Protein AF-A0A0L8LEK7-F1 (afdb_monomer_lite)

InterPro domains:
  IPR025164 Toastrack DUF4097 [PF13349] (10-94)

Secondary structure (DSSP, 8-state):
-EEEEEEEEEEEEEEEEESEEEEEEEEEEEEEEEES-EEEEEE-S-EEEEEEES-EEEEEE-SS-EEEEEEES-EEEEEPTT---------SS--

Structure (mmCIF, N/CA/C/O backbone):
data_AF-A0A0L8LEK7-F1
#
_entry.id   AF-A0A0L8LEK7-F1
#
loop_
_atom_site.group_PDB
_atom_site.id
_atom_site.type_symbol
_atom_site.label_atom_id
_atom_site.label_alt_id
_atom_site.label_comp_id
_atom_site.label_asym_id
_atom_site.label_entity_id
_atom_site.label_seq_id
_atom_site.pdbx_PDB_ins_code
_atom_site.Cartn_x
_atom_site.Cartn_y
_atom_site.Cartn_z
_atom_site.occupancy
_atom_site.B_iso_or_equiv
_atom_site.auth_seq_id
_atom_site.auth_comp_id
_atom_site.auth_asym_id
_atom_site.auth_atom_id
_atom_site.pdb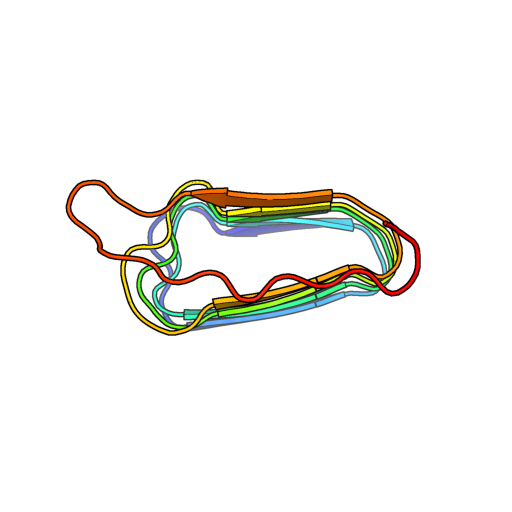x_PDB_model_num
ATOM 1 N N . GLY A 1 1 ? 12.451 10.765 -1.303 1.00 70.94 1 GLY A N 1
ATOM 2 C CA . GLY A 1 1 ? 11.733 11.523 -0.254 1.00 70.94 1 GLY A CA 1
ATOM 3 C C . GLY A 1 1 ? 10.994 10.549 0.640 1.00 70.94 1 GLY A C 1
ATOM 4 O O . GLY A 1 1 ? 11.115 9.355 0.413 1.00 70.94 1 GLY A O 1
ATOM 5 N N . GLU A 1 2 ? 10.249 11.014 1.637 1.00 89.69 2 GLU A N 1
ATOM 6 C CA . GLU A 1 2 ? 9.332 10.161 2.410 1.00 89.69 2 GLU A CA 1
ATOM 7 C C . GLU A 1 2 ? 7.914 10.706 2.238 1.00 89.69 2 GLU A C 1
ATOM 9 O O . GLU A 1 2 ? 7.693 11.908 2.379 1.00 89.69 2 GLU A O 1
ATOM 14 N N . PHE A 1 3 ? 6.967 9.828 1.913 1.00 94.44 3 PHE A N 1
ATOM 15 C CA . PHE A 1 3 ? 5.543 10.123 1.993 1.00 94.44 3 PHE A CA 1
ATOM 16 C C . PHE A 1 3 ? 4.979 9.458 3.245 1.00 94.44 3 PHE A C 1
ATOM 18 O O . PHE A 1 3 ? 5.159 8.253 3.449 1.00 94.44 3 PHE A O 1
ATOM 25 N N . ARG A 1 4 ? 4.278 10.233 4.075 1.00 97.19 4 ARG A N 1
ATOM 26 C CA . ARG A 1 4 ? 3.656 9.727 5.297 1.00 97.19 4 ARG A CA 1
ATOM 27 C C . ARG A 1 4 ? 2.191 10.136 5.387 1.00 97.19 4 ARG A C 1
ATOM 29 O O . ARG A 1 4 ? 1.880 11.318 5.488 1.00 97.19 4 ARG A O 1
ATOM 36 N N . GLY A 1 5 ? 1.311 9.142 5.393 1.00 95.94 5 GLY A N 1
ATOM 37 C CA . GLY A 1 5 ? -0.111 9.277 5.678 1.00 95.94 5 GLY A CA 1
ATOM 38 C C . GLY A 1 5 ? -0.405 8.885 7.124 1.00 95.94 5 GLY A C 1
ATOM 39 O O . GLY A 1 5 ? -0.213 7.728 7.489 1.00 95.94 5 GLY A O 1
ATOM 40 N N . VAL A 1 6 ? -0.847 9.838 7.945 1.00 97.25 6 VAL A N 1
ATOM 41 C CA . VAL A 1 6 ? -1.124 9.620 9.376 1.00 97.25 6 VAL A CA 1
ATOM 42 C C . VAL A 1 6 ? -2.628 9.578 9.625 1.00 97.25 6 VAL A C 1
ATOM 44 O O . VAL A 1 6 ? -3.372 10.405 9.097 1.00 97.25 6 VAL A O 1
ATOM 47 N N . GLY A 1 7 ? -3.063 8.648 10.474 1.00 97.38 7 GLY A N 1
ATOM 48 C CA . GLY A 1 7 ? -4.470 8.456 10.815 1.00 97.38 7 GLY A CA 1
ATOM 49 C C . GLY A 1 7 ? -5.258 7.673 9.763 1.00 97.38 7 GLY A C 1
ATOM 50 O O . GLY A 1 7 ? -4.702 6.891 8.994 1.00 97.38 7 GLY A O 1
ATOM 51 N N . ARG A 1 8 ? -6.584 7.856 9.771 1.00 96.75 8 ARG A N 1
ATOM 52 C CA . ARG A 1 8 ? -7.502 7.144 8.874 1.00 96.75 8 ARG A CA 1
ATOM 53 C C . ARG A 1 8 ? -7.704 7.922 7.592 1.00 96.75 8 ARG A C 1
ATOM 55 O O . ARG A 1 8 ? -8.347 8.970 7.599 1.00 96.75 8 ARG A O 1
ATOM 62 N N . LEU A 1 9 ? -7.174 7.386 6.506 1.00 97.25 9 LEU A N 1
ATOM 63 C CA . LEU A 1 9 ? -7.337 7.945 5.177 1.00 97.25 9 LEU A CA 1
ATOM 64 C C . LEU A 1 9 ? -8.465 7.223 4.439 1.00 97.25 9 LEU A C 1
ATOM 66 O O . LEU A 1 9 ? -8.774 6.062 4.714 1.00 97.25 9 LEU A O 1
ATOM 70 N N . GLY A 1 10 ? -9.093 7.938 3.507 1.00 97.69 10 GLY A N 1
ATOM 71 C CA . GLY A 1 10 ? -10.040 7.354 2.563 1.00 97.69 10 GLY A CA 1
ATOM 72 C C . GLY A 1 10 ? -9.304 6.573 1.477 1.00 97.69 10 GLY A C 1
ATOM 73 O O . GLY A 1 10 ? -8.415 5.768 1.761 1.00 97.69 10 GLY A O 1
ATOM 74 N N . ASP A 1 11 ? -9.660 6.842 0.229 1.00 97.75 11 ASP A N 1
ATOM 75 C CA . ASP A 1 11 ? -8.978 6.260 -0.919 1.00 97.75 11 ASP A CA 1
ATOM 76 C C . ASP A 1 11 ? -7.675 7.014 -1.174 1.00 97.75 11 ASP A C 1
ATOM 78 O O . ASP A 1 11 ? -7.658 8.237 -1.332 1.00 97.75 11 ASP A O 1
ATOM 82 N N . LEU A 1 12 ? -6.570 6.278 -1.198 1.00 96.94 12 LEU A N 1
ATOM 83 C CA . LEU A 1 12 ? -5.241 6.847 -1.333 1.00 96.94 12 LEU A CA 1
ATOM 84 C C . LEU A 1 12 ? -4.609 6.414 -2.655 1.00 96.94 12 LEU A C 1
ATOM 86 O O . LEU A 1 12 ? -4.481 5.223 -2.922 1.00 96.94 12 LEU A O 1
ATOM 90 N N . THR A 1 13 ? -4.186 7.385 -3.466 1.00 97.62 13 THR A N 1
ATOM 91 C CA . THR A 1 13 ? -3.375 7.150 -4.669 1.00 97.62 13 THR A CA 1
ATOM 92 C C . THR A 1 13 ? -2.045 7.879 -4.537 1.00 97.62 13 THR A C 1
ATOM 94 O O . THR A 1 13 ? -2.029 9.064 -4.205 1.00 97.62 13 THR A O 1
ATOM 97 N N . PHE A 1 14 ? -0.938 7.186 -4.786 1.00 96.50 14 PHE A N 1
ATOM 98 C CA . PHE A 1 14 ? 0.394 7.785 -4.770 1.00 96.50 14 PHE A CA 1
ATOM 99 C C . PHE A 1 14 ? 1.318 7.104 -5.780 1.00 96.50 14 PHE A C 1
ATOM 101 O O . PHE A 1 14 ? 1.369 5.877 -5.864 1.00 96.50 14 PHE A O 1
ATOM 108 N N . GLU A 1 15 ? 2.087 7.918 -6.500 1.00 96.88 15 GLU A N 1
ATOM 109 C CA . GLU A 1 15 ? 3.104 7.477 -7.448 1.00 96.88 15 GLU A CA 1
ATOM 110 C C . GLU A 1 15 ? 4.416 8.207 -7.157 1.00 96.88 15 GLU A C 1
ATOM 112 O O . GLU A 1 15 ? 4.433 9.423 -6.948 1.00 96.88 15 GLU A O 1
ATOM 117 N N . GLY A 1 16 ? 5.526 7.474 -7.144 1.00 94.62 16 GLY A N 1
ATOM 118 C CA . GLY A 1 16 ? 6.839 8.055 -6.898 1.00 94.62 16 GLY A CA 1
ATOM 119 C C . GLY A 1 16 ? 7.972 7.252 -7.522 1.00 94.62 16 GLY A C 1
ATOM 120 O O . GLY A 1 16 ? 7.880 6.048 -7.728 1.00 94.62 16 GLY A O 1
ATOM 121 N N . ALA A 1 17 ? 9.081 7.923 -7.818 1.00 94.50 17 ALA A N 1
ATOM 122 C CA . ALA A 1 17 ? 10.265 7.248 -8.338 1.00 94.50 17 ALA A CA 1
ATOM 123 C C . ALA A 1 17 ? 11.115 6.650 -7.204 1.00 94.50 17 ALA A C 1
ATOM 125 O O . ALA A 1 17 ? 11.468 5.477 -7.259 1.00 94.50 17 ALA A O 1
ATOM 126 N N . GLN A 1 18 ? 11.392 7.414 -6.142 1.00 93.50 18 GLN A N 1
ATOM 127 C CA . GLN A 1 18 ? 12.202 6.930 -5.028 1.00 93.50 18 GLN A CA 1
ATOM 128 C C . GLN A 1 18 ? 11.762 7.450 -3.661 1.00 93.50 18 GLN A C 1
ATOM 130 O O . GLN A 1 18 ? 11.509 8.649 -3.474 1.00 93.50 18 GLN A O 1
ATOM 135 N N . GLY A 1 19 ? 11.772 6.565 -2.669 1.00 92.94 19 GLY A N 1
ATOM 136 C CA . GLY A 1 19 ? 11.457 6.922 -1.292 1.00 92.94 19 GLY A CA 1
ATOM 137 C C . GLY A 1 19 ? 10.692 5.853 -0.538 1.00 92.94 19 GLY A C 1
ATOM 138 O O . GLY A 1 19 ? 10.401 4.797 -1.079 1.00 92.94 19 GLY A O 1
ATOM 139 N N . SER A 1 20 ? 10.345 6.156 0.709 1.00 94.88 2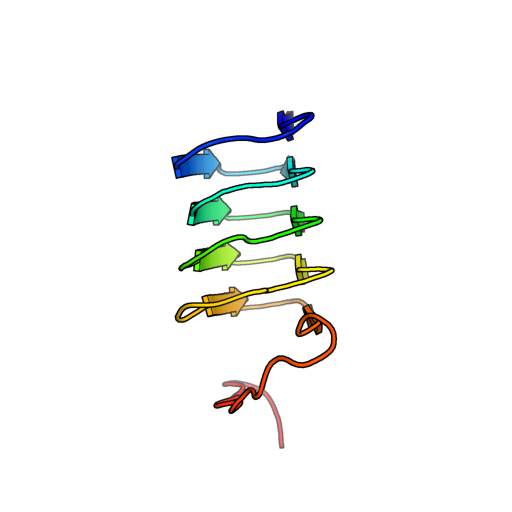0 SER A N 1
ATOM 140 C CA . SER A 1 20 ? 9.462 5.306 1.507 1.00 94.88 20 SER A CA 1
ATOM 141 C C . SER A 1 20 ? 8.054 5.885 1.573 1.00 94.88 20 SER A C 1
ATOM 143 O O . SER A 1 20 ? 7.886 7.094 1.764 1.00 94.88 20 SER A O 1
ATOM 145 N N . VAL A 1 21 ? 7.053 5.015 1.487 1.00 97.75 21 VAL A N 1
ATOM 146 C CA . VAL A 1 21 ? 5.636 5.334 1.691 1.00 97.75 21 VAL A CA 1
ATOM 147 C C . VAL A 1 21 ? 5.184 4.651 2.972 1.00 97.75 21 VAL A C 1
ATOM 149 O O . VAL A 1 21 ? 5.255 3.430 3.087 1.00 97.75 21 VAL A O 1
ATOM 152 N N . LYS A 1 22 ? 4.720 5.430 3.947 1.00 98.12 22 LYS A N 1
ATOM 153 C CA . LYS A 1 22 ? 4.180 4.913 5.210 1.00 98.12 22 LYS A CA 1
ATOM 154 C C . LYS A 1 22 ? 2.769 5.428 5.410 1.00 98.12 22 LYS A C 1
ATOM 156 O O . LYS A 1 22 ? 2.562 6.637 5.431 1.00 98.12 22 LYS A O 1
ATOM 161 N N . VAL A 1 23 ? 1.812 4.527 5.569 1.00 98.12 23 VAL A N 1
ATOM 162 C CA . VAL A 1 23 ? 0.401 4.864 5.769 1.00 98.12 23 VAL A CA 1
ATOM 163 C C . VAL A 1 23 ? -0.113 4.136 7.000 1.00 98.12 23 VAL A C 1
ATOM 165 O O . VAL A 1 23 ? 0.018 2.918 7.082 1.00 98.12 23 VAL A O 1
ATOM 168 N N . ASP A 1 24 ? -0.702 4.859 7.949 1.00 98.38 24 ASP A N 1
ATOM 169 C CA . ASP A 1 24 ? -1.279 4.242 9.146 1.00 98.38 24 ASP A CA 1
ATOM 170 C C . ASP A 1 24 ? -2.514 3.400 8.783 1.00 98.38 24 ASP A C 1
ATOM 172 O O . ASP A 1 24 ? -2.540 2.196 9.035 1.00 98.38 24 ASP A O 1
ATOM 176 N N . GLU A 1 25 ? -3.524 4.011 8.154 1.00 98.31 25 GLU A N 1
ATOM 177 C CA . GLU A 1 25 ? -4.757 3.340 7.735 1.00 98.31 25 GLU A CA 1
ATOM 178 C C . GLU A 1 25 ? -5.309 3.948 6.434 1.00 98.31 25 GLU A C 1
ATOM 180 O O . GLU A 1 25 ? -5.337 5.169 6.277 1.00 98.31 25 GLU A O 1
ATOM 185 N N . ALA A 1 26 ? -5.774 3.101 5.511 1.00 98.44 26 ALA A N 1
ATOM 186 C CA . ALA A 1 26 ? -6.437 3.518 4.273 1.00 98.44 26 ALA A CA 1
ATOM 187 C C . ALA A 1 26 ? -7.688 2.674 4.000 1.00 98.44 26 ALA A C 1
ATOM 189 O O . ALA A 1 26 ? -7.679 1.457 4.205 1.00 98.44 26 ALA A O 1
ATOM 190 N N . ALA A 1 27 ? -8.755 3.303 3.502 1.00 98.12 27 ALA A N 1
ATOM 191 C CA . ALA A 1 27 ? -9.963 2.596 3.075 1.00 98.12 27 ALA A CA 1
ATOM 192 C C . ALA A 1 27 ? -9.719 1.779 1.794 1.00 98.12 27 ALA A C 1
ATOM 194 O O . ALA A 1 27 ? -10.179 0.642 1.699 1.00 98.12 27 ALA A O 1
ATOM 195 N N . ALA A 1 28 ? -8.947 2.335 0.860 1.00 98.31 28 ALA A N 1
ATOM 196 C CA . ALA A 1 28 ? -8.391 1.664 -0.310 1.00 98.31 28 ALA A CA 1
ATOM 197 C C . ALA A 1 28 ? -7.047 2.310 -0.676 1.00 98.31 28 ALA A C 1
ATOM 199 O O . ALA A 1 28 ? -6.814 3.481 -0.366 1.00 98.31 28 ALA A O 1
ATOM 200 N N . ALA A 1 29 ? -6.158 1.566 -1.335 1.00 98.19 29 ALA A N 1
ATOM 201 C CA . ALA A 1 29 ? -4.829 2.070 -1.681 1.00 98.19 29 ALA A CA 1
ATOM 202 C C . ALA A 1 29 ? -4.408 1.676 -3.101 1.00 98.19 29 ALA A C 1
ATOM 204 O O . ALA A 1 29 ? -4.422 0.498 -3.446 1.00 98.19 29 ALA A O 1
ATOM 205 N N . ARG A 1 30 ? -3.968 2.654 -3.895 1.00 98.38 30 ARG A N 1
ATOM 206 C CA . ARG A 1 30 ? -3.236 2.453 -5.147 1.00 98.38 30 ARG A CA 1
ATOM 207 C C . ARG A 1 30 ? -1.869 3.115 -5.034 1.00 98.38 30 ARG A C 1
ATOM 209 O O . ARG A 1 30 ? -1.770 4.339 -5.009 1.00 98.38 30 ARG A O 1
ATOM 216 N N . LEU A 1 31 ? -0.819 2.314 -4.926 1.00 98.00 31 LEU A N 1
ATOM 217 C CA . LEU A 1 31 ? 0.530 2.797 -4.645 1.00 98.00 31 LEU A CA 1
ATOM 218 C C . LEU A 1 31 ? 1.518 2.258 -5.674 1.00 98.00 31 LEU A C 1
ATOM 220 O O . LEU A 1 31 ? 1.567 1.051 -5.902 1.00 98.00 31 LEU A O 1
ATOM 224 N N . ASN A 1 32 ? 2.329 3.138 -6.255 1.00 97.88 32 ASN A N 1
ATOM 225 C CA . ASN A 1 32 ? 3.366 2.756 -7.207 1.00 97.88 32 ASN A CA 1
ATOM 226 C C . ASN A 1 32 ? 4.706 3.418 -6.861 1.00 97.88 32 ASN A C 1
ATOM 228 O O . ASN A 1 32 ? 4.785 4.645 -6.743 1.00 97.88 32 ASN A O 1
ATOM 232 N N . LEU A 1 33 ? 5.755 2.609 -6.714 1.00 96.88 33 LEU A N 1
ATOM 233 C CA . LEU A 1 33 ? 7.132 3.067 -6.552 1.00 96.88 33 LEU A CA 1
ATOM 234 C C . LEU A 1 33 ? 8.082 2.363 -7.523 1.00 96.88 33 LEU A C 1
ATOM 236 O O . LEU A 1 33 ? 8.003 1.154 -7.726 1.00 96.88 33 LEU A O 1
ATOM 240 N N . LEU A 1 34 ? 9.066 3.092 -8.054 1.00 97.00 34 LEU A N 1
ATOM 241 C CA . LEU A 1 34 ? 10.189 2.437 -8.738 1.00 97.00 34 LEU A CA 1
ATOM 242 C C . LEU A 1 34 ? 11.176 1.860 -7.714 1.00 97.00 34 LEU A C 1
ATOM 244 O O . LEU A 1 34 ? 11.541 0.692 -7.795 1.00 97.00 34 LEU A O 1
ATOM 248 N N . ALA A 1 35 ? 11.591 2.650 -6.723 1.00 96.50 35 ALA A N 1
ATOM 249 C CA . ALA A 1 35 ? 12.560 2.211 -5.724 1.00 96.50 35 ALA A CA 1
ATOM 250 C C . ALA A 1 35 ? 12.219 2.671 -4.298 1.00 96.50 35 ALA A C 1
ATOM 252 O O . ALA A 1 35 ? 12.093 3.865 -4.023 1.00 96.50 35 ALA A O 1
ATOM 253 N N . GLY A 1 36 ? 12.181 1.724 -3.369 1.00 96.88 36 GLY A N 1
ATOM 254 C CA . GLY A 1 36 ? 11.965 1.956 -1.943 1.00 96.88 36 GLY A CA 1
ATOM 255 C C . GLY A 1 36 ? 10.733 1.242 -1.404 1.00 96.88 36 GLY A C 1
ATOM 256 O O . GLY A 1 36 ? 10.036 0.540 -2.129 1.00 96.88 36 GLY A O 1
ATOM 257 N N . ASP A 1 37 ? 10.496 1.411 -0.107 1.00 97.81 37 ASP A N 1
ATOM 258 C CA . ASP A 1 37 ? 9.602 0.523 0.630 1.00 97.81 37 ASP A CA 1
ATOM 259 C C . ASP A 1 37 ? 8.221 1.132 0.856 1.00 97.81 37 ASP A C 1
ATOM 261 O O . ASP A 1 37 ?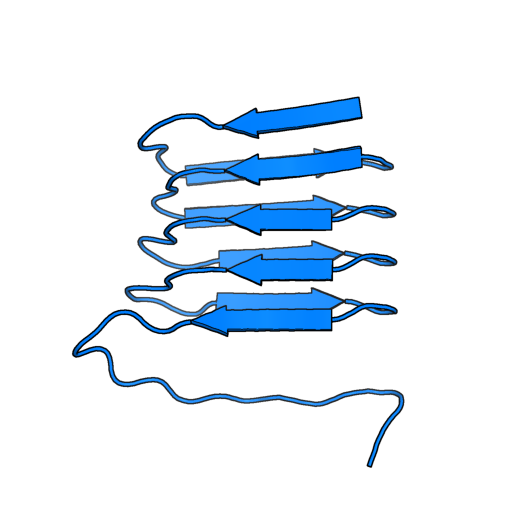 8.068 2.334 1.108 1.00 97.81 37 ASP A O 1
ATOM 265 N N . ILE A 1 38 ? 7.208 0.269 0.849 1.00 98.44 38 ILE A N 1
ATOM 266 C CA . ILE A 1 38 ? 5.824 0.633 1.139 1.00 98.44 38 ILE A CA 1
ATOM 267 C C . ILE A 1 38 ? 5.362 -0.107 2.387 1.00 98.44 38 ILE A C 1
ATOM 269 O O . ILE A 1 38 ? 5.389 -1.333 2.450 1.00 98.44 38 ILE A O 1
ATOM 273 N N . THR A 1 39 ? 4.894 0.637 3.386 1.00 98.50 39 THR A N 1
ATOM 274 C CA . THR A 1 39 ? 4.258 0.079 4.583 1.00 98.50 39 THR A CA 1
ATOM 275 C C . THR A 1 39 ? 2.865 0.665 4.771 1.00 98.50 39 THR A C 1
ATOM 277 O O . THR A 1 39 ? 2.704 1.882 4.858 1.00 98.50 39 THR A O 1
ATOM 280 N N . VAL A 1 40 ? 1.868 -0.208 4.893 1.00 98.44 40 VAL A N 1
ATOM 281 C CA . VAL A 1 40 ? 0.499 0.144 5.280 1.00 98.44 40 VAL A CA 1
ATOM 282 C C . VAL A 1 40 ? 0.168 -0.577 6.583 1.00 98.44 40 VAL A C 1
ATOM 284 O O . VAL A 1 40 ? 0.266 -1.800 6.663 1.00 98.44 40 VAL A O 1
ATOM 287 N N . GLY A 1 41 ? -0.223 0.170 7.614 1.00 98.50 41 GLY A N 1
ATOM 288 C CA . GLY A 1 41 ? -0.656 -0.396 8.888 1.00 98.50 41 GLY A CA 1
ATOM 289 C C . GLY A 1 41 ? -1.948 -1.191 8.718 1.00 98.50 41 GLY A C 1
ATOM 290 O O . GLY A 1 41 ? -1.952 -2.411 8.856 1.00 98.50 41 GLY A O 1
ATOM 291 N N . ARG A 1 42 ? -3.042 -0.517 8.362 1.00 98.12 42 ARG A N 1
ATOM 292 C CA . ARG A 1 42 ? -4.336 -1.161 8.117 1.00 98.12 42 ARG A CA 1
ATOM 293 C C . ARG A 1 42 ? -4.899 -0.817 6.746 1.00 98.12 42 ARG A C 1
ATOM 295 O O . ARG A 1 42 ? -5.048 0.352 6.400 1.00 98.12 42 ARG A O 1
ATOM 302 N N . LEU A 1 43 ? -5.289 -1.846 6.004 1.00 98.25 43 LEU A N 1
ATOM 303 C CA . LEU A 1 43 ? -6.005 -1.712 4.745 1.00 98.25 43 LEU A CA 1
ATOM 304 C C . LEU A 1 43 ? -7.462 -2.175 4.913 1.00 98.25 43 LEU A C 1
ATOM 306 O O . LEU A 1 43 ? -7.764 -3.346 5.177 1.00 98.25 43 LEU A O 1
ATOM 310 N N . GLY A 1 44 ? -8.371 -1.208 4.806 1.00 97.50 44 GLY A N 1
ATOM 311 C CA . GLY A 1 44 ? -9.812 -1.332 5.031 1.00 97.50 44 GLY A CA 1
ATOM 312 C C . GLY A 1 44 ? -10.605 -1.937 3.867 1.00 97.50 44 GLY A C 1
ATOM 313 O O . GLY A 1 44 ? -11.822 -2.107 3.974 1.00 97.50 44 GLY A O 1
ATOM 314 N N . GLY A 1 45 ? -9.950 -2.211 2.744 1.00 97.06 45 GLY A N 1
ATOM 315 C CA . GLY A 1 45 ? -10.594 -2.502 1.470 1.00 97.06 45 GLY A CA 1
ATOM 316 C C . GLY A 1 45 ? -9.580 -2.903 0.398 1.00 97.06 45 GLY A C 1
ATOM 317 O O . GLY A 1 45 ? -8.494 -3.378 0.733 1.00 97.06 45 GLY A O 1
ATOM 318 N N . PRO A 1 46 ? -9.923 -2.758 -0.892 1.00 98.06 46 PRO A N 1
ATOM 319 C CA . PRO A 1 46 ? -9.053 -3.207 -1.968 1.00 98.06 46 PRO A CA 1
ATOM 320 C C . PRO A 1 46 ? -7.735 -2.426 -2.008 1.00 98.06 46 PRO A C 1
ATOM 322 O O . PRO A 1 46 ? -7.679 -1.235 -1.684 1.00 98.06 46 PRO A O 1
ATOM 325 N N . GLY A 1 47 ? -6.674 -3.103 -2.439 1.00 98.06 47 GLY A N 1
ATOM 326 C CA . GLY A 1 47 ? -5.347 -2.513 -2.575 1.00 98.06 47 GLY A CA 1
ATOM 327 C C . GLY A 1 47 ? -4.633 -2.990 -3.827 1.00 98.06 47 GLY A C 1
ATOM 328 O O . GLY A 1 47 ? -4.666 -4.174 -4.141 1.00 98.06 47 GLY A O 1
ATOM 329 N N . GLU A 1 48 ? -3.959 -2.077 -4.511 1.00 98.44 48 GLU A N 1
ATOM 330 C CA . GLU A 1 48 ? -3.055 -2.364 -5.619 1.00 98.44 48 GLU A CA 1
ATOM 331 C C . GLU A 1 48 ? -1.734 -1.644 -5.356 1.00 98.44 48 GLU A C 1
ATOM 333 O O . GLU A 1 48 ? -1.659 -0.416 -5.384 1.00 98.44 48 GLU A O 1
ATOM 338 N N . ILE A 1 49 ? -0.699 -2.407 -5.017 1.00 98.38 49 ILE A N 1
ATOM 339 C CA . ILE A 1 49 ? 0.574 -1.860 -4.551 1.00 98.38 49 ILE A CA 1
ATOM 340 C C . ILE A 1 49 ? 1.696 -2.510 -5.345 1.00 98.38 49 ILE A C 1
ATOM 342 O O . ILE A 1 49 ? 1.874 -3.728 -5.303 1.00 98.38 49 ILE A O 1
ATOM 346 N N . THR A 1 50 ? 2.448 -1.686 -6.069 1.00 98.06 50 THR A N 1
ATOM 347 C CA . THR A 1 50 ? 3.563 -2.128 -6.905 1.00 98.06 50 THR A CA 1
ATOM 348 C C . THR A 1 50 ? 4.839 -1.391 -6.530 1.00 98.06 50 THR A C 1
ATOM 350 O O . THR A 1 50 ? 4.839 -0.173 -6.350 1.00 98.06 50 THR A O 1
ATOM 353 N N . VAL A 1 51 ? 5.931 -2.143 -6.434 1.00 97.12 51 VAL A N 1
ATOM 354 C CA . VAL A 1 51 ? 7.288 -1.628 -6.256 1.00 97.12 51 VAL A CA 1
ATOM 355 C C . VAL A 1 51 ? 8.192 -2.328 -7.272 1.00 97.12 51 VAL A C 1
ATOM 357 O O . VAL A 1 51 ? 8.132 -3.544 -7.368 1.00 97.12 51 VAL A O 1
ATOM 360 N N . GLN A 1 52 ? 9.042 -1.641 -8.042 1.00 96.25 52 GLN A N 1
ATOM 361 C CA . GLN A 1 52 ? 10.026 -2.393 -8.851 1.00 96.25 52 GLN A CA 1
ATOM 362 C C . GLN A 1 52 ? 11.123 -2.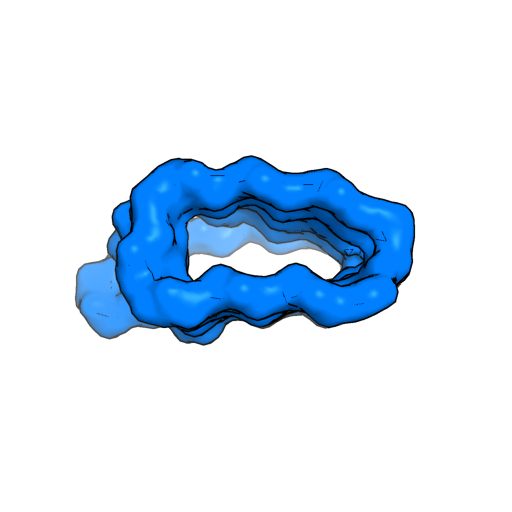975 -7.954 1.00 96.25 52 GLN A C 1
ATOM 364 O O . GLN A 1 52 ? 11.392 -4.173 -7.980 1.00 96.25 52 GLN A O 1
ATOM 369 N N . LYS A 1 53 ? 11.725 -2.145 -7.100 1.00 96.31 53 LYS A N 1
ATOM 370 C CA . LYS A 1 53 ? 12.758 -2.570 -6.154 1.00 96.31 53 LYS A CA 1
ATOM 371 C C . LYS A 1 53 ? 12.479 -2.062 -4.745 1.00 96.31 53 LYS A C 1
ATOM 373 O O . LYS A 1 53 ? 12.583 -0.864 -4.492 1.00 96.31 53 LYS A O 1
ATOM 378 N N . GLY A 1 54 ? 12.213 -2.974 -3.824 1.00 96.94 54 GLY A N 1
ATOM 379 C CA . GLY A 1 54 ? 11.906 -2.666 -2.431 1.00 96.94 54 GLY A CA 1
ATOM 380 C C . GLY A 1 54 ? 10.810 -3.562 -1.879 1.00 96.94 54 GLY A C 1
ATOM 381 O O . GLY A 1 54 ? 10.210 -4.368 -2.602 1.00 96.94 54 GLY A O 1
ATOM 382 N N . ASP A 1 55 ? 10.561 -3.401 -0.587 1.00 97.69 55 ASP A N 1
ATOM 383 C CA . ASP A 1 55 ? 9.651 -4.262 0.150 1.00 97.69 55 ASP A CA 1
ATOM 384 C C . ASP A 1 55 ? 8.240 -3.676 0.215 1.00 97.69 55 ASP A C 1
ATOM 386 O O . ASP A 1 55 ? 8.028 -2.458 0.266 1.00 97.69 55 ASP A O 1
ATOM 390 N N . ILE A 1 56 ? 7.253 -4.566 0.284 1.00 98.25 56 ILE A N 1
ATOM 391 C CA . ILE A 1 56 ? 5.857 -4.215 0.526 1.00 98.25 56 ILE A CA 1
ATOM 392 C C . ILE A 1 56 ? 5.393 -4.900 1.805 1.00 98.25 56 ILE A C 1
ATOM 394 O O . ILE A 1 56 ? 5.431 -6.123 1.918 1.00 98.25 56 ILE A O 1
ATOM 398 N N . ARG A 1 57 ? 4.892 -4.114 2.760 1.00 98.50 57 ARG A N 1
ATOM 399 C CA . ARG A 1 57 ? 4.361 -4.618 4.028 1.00 98.50 57 ARG A CA 1
ATOM 400 C C . ARG A 1 57 ? 2.968 -4.080 4.309 1.00 98.50 57 ARG A C 1
ATOM 402 O O . ARG A 1 57 ? 2.786 -2.877 4.478 1.00 98.50 57 ARG A O 1
ATOM 409 N N . ILE A 1 58 ? 2.004 -4.983 4.442 1.00 98.06 58 ILE A N 1
ATOM 410 C CA . ILE A 1 58 ? 0.656 -4.694 4.936 1.00 98.06 58 ILE A CA 1
ATOM 411 C C . ILE A 1 58 ? 0.498 -5.386 6.283 1.00 98.06 58 ILE A C 1
ATOM 413 O O . ILE A 1 58 ? 0.445 -6.614 6.345 1.00 98.06 58 ILE A O 1
ATOM 417 N N . THR A 1 59 ? 0.443 -4.621 7.372 1.00 98.25 59 THR A N 1
ATOM 418 C CA . THR A 1 59 ? 0.347 -5.217 8.713 1.00 98.25 59 THR A CA 1
ATOM 419 C C . THR A 1 59 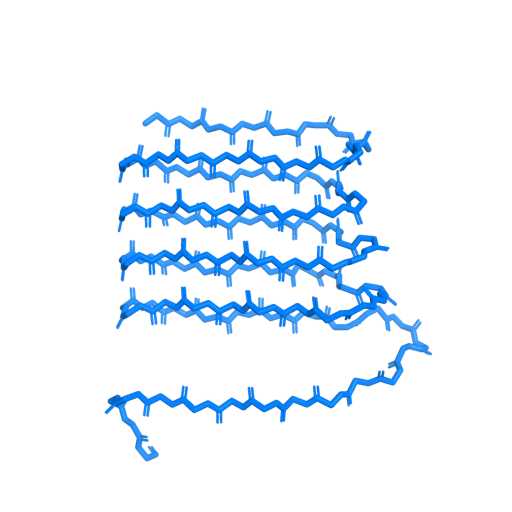? -1.000 -5.915 8.908 1.00 98.25 59 THR A C 1
ATOM 421 O O . THR A 1 59 ? -1.040 -7.018 9.449 1.00 98.25 59 THR A O 1
ATOM 424 N N . GLU A 1 60 ? -2.096 -5.310 8.443 1.00 97.38 60 GLU A N 1
ATOM 425 C CA . GLU A 1 60 ? -3.443 -5.865 8.584 1.00 97.38 60 GLU A CA 1
ATOM 426 C C . GLU A 1 60 ? -4.355 -5.497 7.397 1.00 97.38 60 GLU A C 1
ATOM 428 O O . GLU A 1 60 ? -4.726 -4.340 7.210 1.00 97.38 60 GLU A O 1
ATOM 433 N N . ALA A 1 61 ? -4.770 -6.490 6.612 1.00 97.38 61 ALA A N 1
ATOM 434 C CA . ALA A 1 61 ? -5.791 -6.393 5.574 1.00 97.38 61 ALA A CA 1
ATOM 435 C C . ALA A 1 61 ? -7.119 -6.959 6.092 1.00 97.38 61 ALA A C 1
ATOM 437 O O . ALA A 1 61 ? -7.180 -8.076 6.609 1.00 97.38 61 ALA A O 1
ATOM 438 N N . THR A 1 62 ? -8.193 -6.181 5.970 1.00 96.38 62 THR A N 1
ATOM 439 C CA . THR A 1 62 ? -9.477 -6.492 6.628 1.00 96.38 62 THR A CA 1
ATOM 440 C C . THR A 1 62 ? -10.533 -7.067 5.688 1.00 96.38 62 THR A C 1
ATOM 442 O O . THR A 1 62 ? -11.340 -7.894 6.105 1.00 96.38 62 THR A O 1
ATOM 445 N N . ARG A 1 63 ? -10.567 -6.626 4.427 1.00 95.00 63 ARG A N 1
ATOM 446 C CA . ARG A 1 63 ? -11.521 -7.080 3.407 1.00 95.00 63 ARG A CA 1
ATOM 447 C C . ARG A 1 63 ? -11.076 -6.628 2.019 1.00 95.00 63 ARG A C 1
ATOM 449 O O . ARG A 1 63 ? -10.291 -5.696 1.895 1.00 95.00 63 ARG A O 1
ATOM 456 N N . GLY A 1 64 ? -11.682 -7.215 0.992 1.00 95.38 64 GLY A N 1
ATOM 457 C CA . GLY A 1 64 ? -11.403 -6.881 -0.403 1.00 95.38 64 GLY A CA 1
ATOM 458 C C . GLY A 1 64 ? -10.159 -7.583 -0.945 1.00 95.38 64 GLY A C 1
ATOM 459 O O . GLY A 1 64 ? -9.457 -8.292 -0.227 1.00 95.38 64 GLY A O 1
ATOM 460 N N . THR A 1 65 ? -9.920 -7.406 -2.241 1.00 96.81 65 THR A N 1
ATOM 461 C CA . THR A 1 65 ? -8.771 -7.996 -2.932 1.00 96.81 65 THR A CA 1
ATOM 462 C C . THR A 1 65 ? -7.562 -7.084 -2.801 1.00 96.81 65 THR A C 1
ATOM 464 O O . THR A 1 65 ? -7.639 -5.896 -3.118 1.00 96.81 65 THR A O 1
ATOM 467 N N . 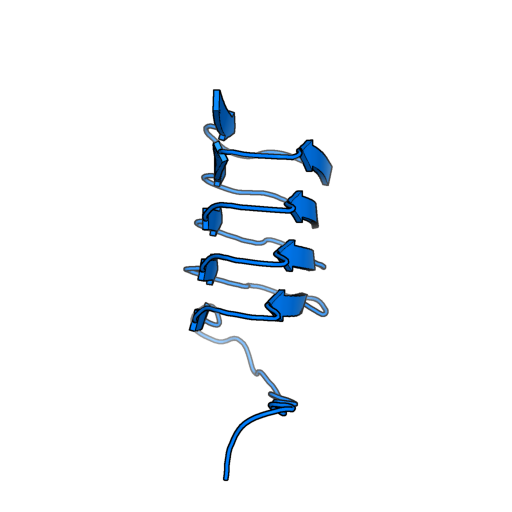VAL A 1 66 ? -6.441 -7.651 -2.363 1.00 97.50 66 VAL A N 1
ATOM 468 C CA . VAL A 1 66 ? -5.162 -6.951 -2.253 1.00 97.50 66 VAL A CA 1
ATOM 469 C C . VAL A 1 66 ? -4.180 -7.583 -3.234 1.00 97.50 66 VAL A C 1
ATOM 471 O O . VAL A 1 66 ? -3.881 -8.769 -3.137 1.00 97.50 66 VAL A O 1
ATOM 474 N N . VAL A 1 67 ? -3.696 -6.788 -4.183 1.00 97.88 67 VAL A N 1
ATOM 475 C CA . VAL A 1 67 ? -2.709 -7.177 -5.191 1.00 97.88 67 VAL A CA 1
ATOM 476 C C . VAL A 1 67 ? -1.399 -6.482 -4.859 1.00 97.88 67 VAL A C 1
ATOM 478 O O . VAL A 1 67 ? -1.311 -5.255 -4.905 1.00 97.88 67 VAL A O 1
ATOM 481 N N . LEU A 1 68 ? -0.383 -7.270 -4.515 1.00 97.56 68 LEU A N 1
ATOM 482 C CA . LEU A 1 68 ? 0.944 -6.784 -4.147 1.00 97.56 68 LEU A CA 1
ATOM 483 C C . LEU A 1 68 ? 1.963 -7.337 -5.142 1.00 97.56 68 LEU A C 1
ATOM 485 O O . LEU A 1 68 ? 1.972 -8.539 -5.405 1.00 97.56 68 LEU A O 1
ATOM 489 N N . ARG A 1 69 ? 2.806 -6.473 -5.709 1.00 97.00 69 ARG A N 1
ATOM 490 C CA . ARG A 1 69 ? 3.812 -6.869 -6.704 1.00 97.00 69 ARG A CA 1
ATOM 491 C C . ARG A 1 69 ? 5.144 -6.195 -6.406 1.00 97.00 69 ARG A C 1
ATOM 493 O O . ARG A 1 69 ? 5.207 -4.972 -6.359 1.00 97.00 69 ARG A O 1
ATOM 500 N N . THR A 1 70 ? 6.199 -6.991 -6.263 1.00 95.38 70 THR A N 1
ATOM 501 C CA . THR A 1 70 ? 7.583 -6.501 -6.268 1.00 95.38 70 THR A CA 1
ATOM 502 C C . THR A 1 70 ? 8.424 -7.296 -7.260 1.00 95.38 70 THR A C 1
ATOM 504 O O . THR A 1 70 ? 8.249 -8.512 -7.351 1.00 95.38 70 THR A O 1
ATOM 507 N N . GLU A 1 71 ? 9.291 -6.641 -8.042 1.00 94.19 71 GLU A N 1
ATOM 508 C CA . GLU A 1 71 ? 10.242 -7.367 -8.907 1.00 94.19 71 GLU A CA 1
ATOM 509 C C . GLU A 1 71 ? 11.465 -7.839 -8.113 1.00 94.19 71 GLU A C 1
ATOM 511 O O . GLU A 1 71 ? 12.036 -8.888 -8.408 1.00 94.19 71 GLU A O 1
ATOM 516 N N . SER A 1 72 ? 11.856 -7.077 -7.088 1.00 93.44 72 SER A N 1
ATOM 517 C CA . SER A 1 72 ? 12.970 -7.392 -6.199 1.00 93.44 72 SER A CA 1
ATOM 518 C C . SER A 1 72 ? 12.695 -6.859 -4.796 1.00 93.44 72 SER A C 1
ATOM 520 O O . SER A 1 72 ? 12.938 -5.682 -4.519 1.00 93.44 72 SER A O 1
ATOM 522 N N . GLY A 1 73 ? 12.277 -7.745 -3.899 1.00 93.56 73 GLY A N 1
ATOM 523 C CA . GLY A 1 73 ? 12.035 -7.448 -2.490 1.00 93.56 73 GLY A CA 1
ATOM 524 C C . GLY A 1 73 ? 11.160 -8.511 -1.837 1.00 93.56 73 GLY A C 1
ATOM 525 O O . GLY A 1 73 ? 10.848 -9.538 -2.445 1.00 93.56 73 GLY A O 1
ATOM 526 N N . GLU A 1 74 ? 10.757 -8.253 -0.602 1.00 94.75 74 GLU A N 1
ATOM 527 C CA . GLU A 1 74 ? 9.796 -9.067 0.132 1.00 94.75 74 GLU A CA 1
ATOM 528 C C . GLU A 1 74 ? 8.375 -8.502 -0.001 1.00 94.75 74 GLU A C 1
ATOM 530 O O . GLU A 1 74 ? 8.155 -7.289 -0.050 1.00 94.75 74 GLU A O 1
ATOM 535 N N . VAL A 1 75 ? 7.388 -9.396 0.003 1.00 96.00 75 VAL A N 1
ATOM 536 C CA . VAL A 1 75 ? 5.986 -9.042 0.218 1.00 96.00 75 VAL A CA 1
ATOM 537 C C . VAL A 1 75 ? 5.508 -9.711 1.499 1.00 96.00 75 VAL A C 1
ATOM 539 O O . VAL A 1 75 ? 5.474 -10.938 1.583 1.00 96.00 75 VAL A O 1
ATOM 542 N N . SER A 1 76 ? 5.075 -8.914 2.473 1.00 96.81 76 SER A N 1
ATOM 543 C CA . SER A 1 76 ? 4.398 -9.407 3.675 1.00 96.81 76 SER A CA 1
ATOM 544 C C . SER A 1 76 ? 2.986 -8.820 3.767 1.00 96.81 76 SER A C 1
ATOM 546 O O . SER A 1 76 ? 2.794 -7.607 3.665 1.00 96.81 76 SER A O 1
ATOM 548 N N . VAL A 1 77 ? 1.988 -9.669 4.019 1.00 96.44 77 VAL A N 1
ATOM 549 C CA . VAL A 1 77 ? 0.598 -9.254 4.258 1.00 96.44 77 VAL A CA 1
ATOM 550 C C . VAL A 1 77 ? -0.014 -10.055 5.404 1.00 96.44 77 VAL A C 1
ATOM 552 O O . VAL A 1 77 ? -0.035 -11.283 5.377 1.00 96.44 77 VAL A O 1
ATOM 555 N N . GLY A 1 78 ? -0.510 -9.357 6.423 1.00 96.81 78 GLY A N 1
ATOM 556 C CA . GLY A 1 78 ? -1.308 -9.945 7.495 1.00 96.81 78 GLY A CA 1
ATOM 557 C C . GLY A 1 78 ? -2.799 -9.829 7.194 1.00 96.81 78 GLY A C 1
ATOM 558 O O . GLY A 1 78 ? -3.262 -8.764 6.802 1.00 96.81 78 GLY A O 1
ATOM 559 N N . ALA A 1 79 ? -3.571 -10.895 7.402 1.00 95.56 79 ALA A N 1
ATOM 560 C CA . ALA A 1 79 ? -5.033 -10.815 7.425 1.00 95.56 79 ALA A CA 1
ATOM 561 C C . ALA A 1 79 ? -5.519 -10.454 8.838 1.00 95.56 79 ALA A C 1
ATOM 563 O O . ALA A 1 79 ? -4.980 -10.949 9.831 1.00 95.56 79 ALA A O 1
ATOM 564 N N . ALA A 1 80 ? -6.545 -9.606 8.938 1.00 93.31 80 ALA A N 1
ATOM 565 C CA . ALA A 1 80 ? -7.141 -9.248 10.221 1.00 93.31 80 ALA A CA 1
ATOM 566 C C . ALA A 1 80 ? -7.744 -10.473 10.926 1.00 93.31 80 ALA A C 1
ATOM 568 O O . ALA A 1 80 ? -8.189 -11.437 10.297 1.00 93.31 80 ALA A O 1
ATOM 569 N N . ARG A 1 81 ? -7.793 -10.440 12.262 1.00 89.94 81 ARG A N 1
ATOM 570 C CA . ARG A 1 81 ? -8.382 -11.541 13.042 1.00 89.94 81 ARG A CA 1
ATOM 571 C C . ARG A 1 81 ? -9.837 -11.777 12.628 1.00 89.94 81 ARG A C 1
ATOM 573 O O . ARG A 1 81 ? -10.625 -10.841 12.563 1.00 89.94 81 ARG A O 1
ATOM 580 N N . GLY A 1 82 ? -10.192 -13.041 12.401 1.00 90.12 82 GLY A N 1
ATOM 581 C CA . GLY A 1 82 ? -11.541 -13.431 11.976 1.00 90.12 82 GLY A CA 1
ATOM 582 C C . GLY A 1 82 ? -11.812 -13.261 10.477 1.00 90.12 82 GLY A C 1
ATOM 583 O O . GLY A 1 82 ? -12.919 -13.557 10.038 1.00 90.12 82 GLY A O 1
ATOM 584 N N . VAL A 1 83 ? -10.823 -12.829 9.688 1.00 90.38 83 VAL A N 1
ATOM 585 C CA . VAL A 1 83 ? -10.915 -12.779 8.224 1.00 90.38 83 VAL A CA 1
ATOM 586 C C . VAL A 1 83 ? -10.456 -14.107 7.632 1.00 90.38 83 VAL A C 1
ATOM 588 O O . VAL A 1 83 ? -9.383 -14.611 7.961 1.00 90.38 83 VAL A O 1
ATOM 591 N N . SER A 1 84 ? -11.263 -14.662 6.728 1.00 90.25 84 SER A N 1
ATOM 592 C CA . SER A 1 84 ? -10.835 -15.752 5.853 1.00 90.25 84 SER A CA 1
ATOM 593 C C . SER A 1 84 ? -10.096 -15.164 4.659 1.00 90.25 84 SER A C 1
ATOM 595 O O . SER A 1 84 ? -10.623 -14.281 3.983 1.00 90.25 84 SER A O 1
ATOM 597 N N . ALA A 1 85 ? -8.897 -15.666 4.383 1.00 89.81 85 ALA A N 1
ATOM 598 C CA . ALA A 1 85 ? -8.085 -15.235 3.256 1.00 89.81 85 ALA A CA 1
ATOM 599 C C . ALA A 1 85 ? -7.746 -16.425 2.359 1.00 89.81 85 ALA A C 1
ATOM 601 O O . ALA A 1 85 ? -7.566 -17.550 2.821 1.00 89.81 85 ALA A O 1
ATOM 602 N N . THR A 1 86 ? -7.650 -16.162 1.062 1.00 91.81 86 THR A N 1
ATOM 603 C CA . THR A 1 86 ? -7.020 -17.061 0.094 1.00 91.81 86 THR A CA 1
ATOM 604 C C . THR A 1 86 ? -5.824 -16.323 -0.480 1.00 91.81 86 THR A C 1
ATOM 606 O O . THR A 1 86 ? -5.916 -15.126 -0.747 1.00 91.81 86 THR A O 1
ATOM 609 N N . LEU A 1 87 ? -4.707 -17.027 -0.627 1.00 92.06 87 LEU A N 1
ATOM 610 C CA . LEU A 1 87 ? -3.473 -16.477 -1.163 1.00 92.06 87 LEU A CA 1
ATOM 611 C C . LEU A 1 87 ? -3.170 -17.157 -2.493 1.00 92.06 87 LEU A C 1
ATOM 613 O O . LEU A 1 87 ? -3.019 -18.376 -2.541 1.00 92.06 87 LEU A O 1
ATOM 617 N N . ASP A 1 88 ? -3.065 -16.347 -3.539 1.00 91.81 88 ASP A N 1
ATOM 618 C CA . ASP A 1 88 ? -2.419 -16.722 -4.789 1.00 91.81 88 ASP A CA 1
ATOM 619 C C . ASP A 1 88 ? -1.066 -16.007 -4.827 1.00 91.81 88 ASP A C 1
ATOM 621 O O . ASP A 1 88 ? -1.003 -14.776 -4.841 1.00 91.81 88 ASP A O 1
ATOM 625 N N . ALA A 1 89 ? 0.010 -16.782 -4.733 1.00 88.38 89 ALA A N 1
ATOM 626 C CA . ALA A 1 89 ? 1.370 -16.277 -4.690 1.00 88.38 89 ALA A CA 1
ATOM 627 C C . ALA A 1 89 ? 2.220 -17.020 -5.718 1.00 88.38 89 ALA A C 1
ATOM 629 O O . ALA A 1 89 ? 2.242 -18.249 -5.762 1.00 88.38 89 ALA A O 1
ATOM 630 N N . GLY A 1 90 ? 2.963 -16.253 -6.507 1.00 86.38 90 GLY A N 1
ATOM 631 C CA . GLY A 1 90 ? 3.947 -16.764 -7.447 1.00 86.38 90 GLY A CA 1
ATOM 632 C C . GLY A 1 90 ? 5.140 -15.824 -7.514 1.00 86.38 90 GLY A C 1
ATOM 633 O O . GLY A 1 90 ? 4.999 -14.615 -7.325 1.00 86.38 90 GLY A O 1
ATOM 634 N N . THR A 1 91 ? 6.319 -16.375 -7.783 1.00 79.12 91 THR A N 1
ATOM 635 C CA . THR A 1 91 ? 7.540 -15.597 -8.006 1.00 79.12 91 THR A CA 1
ATOM 636 C C . THR A 1 91 ? 8.121 -15.973 -9.366 1.00 79.12 91 THR A C 1
ATOM 638 O O . THR A 1 91 ? 8.119 -17.137 -9.764 1.00 79.12 91 THR A O 1
ATOM 641 N N . THR A 1 92 ? 8.600 -14.983 -10.125 1.00 74.81 92 THR A N 1
ATOM 642 C CA . THR A 1 92 ? 9.265 -15.245 -11.417 1.00 74.81 92 THR A CA 1
ATOM 643 C C . THR A 1 92 ? 10.651 -15.868 -11.210 1.00 74.81 92 THR A C 1
ATOM 645 O O . THR A 1 92 ? 11.144 -16.601 -12.063 1.00 74.81 92 THR A O 1
ATOM 648 N N . TYR A 1 93 ? 11.263 -15.605 -10.053 1.00 63.91 93 TYR A N 1
ATOM 649 C CA . TYR A 1 93 ? 12.528 -16.174 -9.606 1.00 63.91 93 TYR A CA 1
ATOM 650 C C . TYR A 1 93 ? 12.297 -16.940 -8.296 1.00 63.91 93 TYR A C 1
ATOM 652 O O . TYR A 1 93 ? 12.460 -16.381 -7.216 1.00 63.91 93 TYR A O 1
ATOM 660 N N . GLY A 1 94 ? 11.898 -18.211 -8.367 1.00 55.00 94 GLY A N 1
ATOM 661 C CA . GLY A 1 94 ? 11.899 -19.074 -7.181 1.00 55.00 94 GLY A CA 1
ATOM 662 C C . GLY A 1 94 ? 11.002 -20.305 -7.262 1.00 55.00 94 GLY A C 1
ATOM 663 O O . GLY A 1 94 ? 9.835 -20.214 -7.625 1.00 55.00 94 GLY A O 1
ATOM 664 N N . ARG A 1 95 ? 11.591 -21.449 -6.898 1.00 43.81 95 ARG A N 1
ATOM 665 C CA . ARG A 1 95 ? 10.921 -22.660 -6.411 1.00 43.81 95 ARG A CA 1
ATOM 666 C C . ARG A 1 95 ? 10.982 -22.674 -4.891 1.00 43.81 95 ARG A C 1
ATOM 668 O O . ARG A 1 95 ? 11.991 -22.146 -4.372 1.00 43.81 95 ARG A O 1
#

Foldseek 3Di:
DEAEADDEAEEDEDEEADDEYEHAYYQEYEEEYAEEEYEYAEHNEEYDYEYAAYEYYYNEYEDYHYHYYYLYYYYYHDYDPPDDDDDDDDHPPDD

pLDDT: mean 94.09, std 8.65, range [43.81, 98.5]

Organism: NCBI:txid67356

Radius of gyration: 12.6 Å; chains: 1; bounding box: 24×34×24 Å

Sequence (95 aa):
GEFRGVGRLGDLTFEGAQGSVKVDEAAAARLNLLAGDITVGRLGGPGEITVQKGDIRITEATRGTVVLRTESGEVSVGAARGVSATLDAGTTYGR